Protein AF-A0A0F9KJK5-F1 (afdb_monomer_lite)

pLDDT: mean 85.03, std 14.57, range [42.81, 97.25]

Secondary structure (DSSP, 8-state):
--------------EEEEEEEEEETTEEEEEEEEEETTTTEEEETTT--EE-HHHHHHHHHHHHHTT-EEEEEE-

Sequence (75 aa):
MGRKSDVEVMDTPKRVLCSATFARGQEVEWWEWVYDEETKRYVNSNDGSVQEPKNLLALVHLRQAEGWELCRAVV

Organism: NCBI:txid412755

Foldseek 3Di:
DDDDPPPPPPPDFDWDKKKWWKDADPDIDIWIWIQGPVVRWTQTPPPRDIHHPVVVVVVQVVCVVVRIDTPDIDD

Structure (mmCIF, N/CA/C/O backbone):
data_AF-A0A0F9KJK5-F1
#
_entry.id   AF-A0A0F9KJK5-F1
#
loop_
_atom_site.group_PDB
_atom_site.id
_atom_site.type_symbol
_atom_site.label_atom_id
_atom_site.label_alt_id
_atom_site.label_comp_id
_atom_site.label_asym_id
_atom_site.label_entity_id
_atom_site.label_seq_id
_atom_site.pdbx_PDB_ins_code
_atom_site.Cartn_x
_atom_site.Cartn_y
_atom_site.Cartn_z
_atom_site.occupancy
_atom_site.B_iso_or_equiv
_atom_site.auth_seq_id
_atom_site.auth_comp_id
_atom_site.auth_asym_id
_atom_site.auth_atom_id
_atom_site.pdbx_PDB_model_num
ATOM 1 N N . MET A 1 1 ? -23.857 -8.817 50.320 1.00 42.81 1 MET A N 1
ATOM 2 C CA . MET A 1 1 ? -23.994 -9.594 49.068 1.00 42.81 1 MET A CA 1
ATOM 3 C C . MET A 1 1 ? -23.487 -8.707 47.941 1.00 42.81 1 MET A C 1
ATOM 5 O O . MET A 1 1 ? -23.984 -7.598 47.805 1.00 42.81 1 MET A O 1
ATOM 9 N N . GLY A 1 2 ? -22.375 -9.097 47.313 1.00 45.41 2 GLY A N 1
ATOM 10 C CA . GLY A 1 2 ? -21.499 -8.214 46.534 1.00 45.41 2 GLY A CA 1
ATOM 11 C C . GLY A 1 2 ? -22.115 -7.685 45.240 1.00 45.41 2 GLY A C 1
ATOM 12 O O . GLY A 1 2 ? -22.867 -8.388 44.569 1.00 45.41 2 GLY A O 1
ATOM 13 N N . ARG A 1 3 ? -21.766 -6.435 44.914 1.00 51.31 3 ARG A N 1
ATOM 14 C CA . ARG A 1 3 ? -22.055 -5.772 43.638 1.00 51.31 3 ARG A CA 1
ATOM 15 C C . ARG A 1 3 ? -21.433 -6.606 42.518 1.00 51.31 3 ARG A C 1
ATOM 17 O O . ARG A 1 3 ? -20.229 -6.850 42.548 1.00 51.31 3 ARG A O 1
ATOM 24 N N . LYS A 1 4 ? -22.242 -7.060 41.561 1.00 52.06 4 LYS A N 1
ATOM 25 C CA . LYS A 1 4 ? -21.721 -7.520 40.274 1.00 52.06 4 LYS A CA 1
ATOM 26 C C . LYS A 1 4 ? -21.221 -6.272 39.557 1.00 52.06 4 LYS A C 1
ATOM 28 O O . LYS A 1 4 ? -22.015 -5.393 39.256 1.00 52.06 4 LYS A O 1
ATOM 33 N N . SER A 1 5 ? -19.909 -6.164 39.408 1.00 54.41 5 SER A N 1
ATOM 34 C CA . SER A 1 5 ? -19.292 -5.163 38.552 1.00 54.41 5 SER A CA 1
ATOM 35 C C . SER A 1 5 ? -19.612 -5.545 37.113 1.00 54.41 5 SER A C 1
ATOM 37 O O . SER A 1 5 ? -19.185 -6.607 36.657 1.00 54.41 5 SER A O 1
ATOM 39 N N . ASP A 1 6 ? -20.396 -4.717 36.432 1.00 54.94 6 ASP A N 1
ATOM 40 C CA . ASP A 1 6 ? -20.526 -4.747 34.983 1.00 54.94 6 ASP A CA 1
ATOM 41 C C . ASP A 1 6 ? -19.134 -4.496 34.393 1.00 54.94 6 ASP A C 1
ATOM 43 O O . ASP A 1 6 ? -18.591 -3.394 34.460 1.00 54.94 6 ASP A O 1
ATOM 47 N N . VAL A 1 7 ? -18.500 -5.561 33.907 1.00 60.66 7 VAL A N 1
ATOM 48 C CA . VAL A 1 7 ? -17.303 -5.449 33.081 1.00 60.66 7 VAL A CA 1
ATOM 49 C C . VAL A 1 7 ? -17.803 -4.969 31.727 1.00 60.66 7 VAL A C 1
ATOM 51 O O . VAL A 1 7 ? -18.366 -5.755 30.966 1.00 60.66 7 VAL A O 1
ATOM 54 N N . GLU A 1 8 ? -17.649 -3.675 31.451 1.00 56.44 8 GLU A N 1
ATOM 55 C CA . GLU A 1 8 ? -17.756 -3.147 30.095 1.00 56.44 8 GLU A CA 1
ATOM 56 C C . GLU A 1 8 ? -16.759 -3.924 29.232 1.00 56.44 8 GLU A C 1
ATOM 58 O O . GLU A 1 8 ? -15.542 -3.773 29.350 1.00 56.44 8 GLU A O 1
ATOM 63 N N . VAL A 1 9 ? -17.278 -4.827 28.403 1.00 60.97 9 VAL A N 1
ATOM 64 C CA . VAL A 1 9 ? -16.502 -5.442 27.333 1.00 60.97 9 VAL A CA 1
ATOM 65 C C . VAL A 1 9 ? -16.209 -4.306 26.361 1.00 60.97 9 VAL A C 1
ATOM 67 O O . VAL A 1 9 ? -17.045 -3.975 25.527 1.00 60.97 9 VAL A O 1
ATOM 70 N N . MET A 1 10 ? -15.060 -3.649 26.523 1.00 53.88 10 MET A N 1
ATOM 71 C CA . MET A 1 10 ? -14.536 -2.750 25.502 1.00 53.88 10 MET A CA 1
ATOM 72 C C . MET A 1 10 ? -14.402 -3.577 24.226 1.00 53.88 10 MET A C 1
ATOM 74 O O . MET A 1 10 ? -13.559 -4.477 24.159 1.00 53.88 10 MET A O 1
ATOM 78 N N . ASP A 1 11 ? -15.272 -3.307 23.251 1.00 62.38 11 ASP A N 1
ATOM 79 C CA . ASP A 1 11 ? -15.151 -3.813 21.889 1.00 62.38 11 ASP A CA 1
ATOM 80 C C . ASP A 1 11 ? -13.717 -3.524 21.445 1.00 62.38 11 ASP A C 1
ATOM 82 O O . ASP A 1 11 ? -13.288 -2.371 21.358 1.00 62.38 11 ASP A O 1
ATOM 86 N N . THR A 1 12 ? -12.920 -4.577 21.278 1.00 60.19 12 THR A N 1
ATOM 87 C CA . THR A 1 12 ? -11.548 -4.398 20.812 1.00 60.19 12 THR A CA 1
ATOM 88 C C . THR A 1 12 ? -11.644 -3.856 19.390 1.00 60.19 12 THR A C 1
ATOM 90 O O . THR A 1 12 ? -12.414 -4.413 18.602 1.00 60.19 12 THR A O 1
ATOM 93 N N . PRO A 1 13 ? -10.905 -2.785 19.041 1.00 63.91 13 PRO A N 1
ATOM 94 C CA . PRO A 1 13 ? -10.985 -2.208 17.709 1.00 63.91 13 PRO A CA 1
ATOM 95 C C . PRO A 1 13 ? -10.777 -3.307 16.675 1.00 63.91 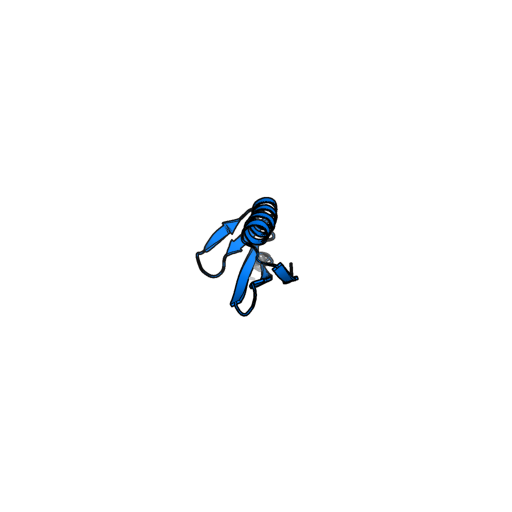13 PRO A C 1
ATOM 97 O O . PRO A 1 13 ? -9.756 -4.006 16.702 1.00 63.91 13 PRO A O 1
ATOM 100 N N . LYS A 1 14 ? -11.757 -3.494 15.787 1.00 80.44 14 LYS A N 1
ATOM 101 C CA . LYS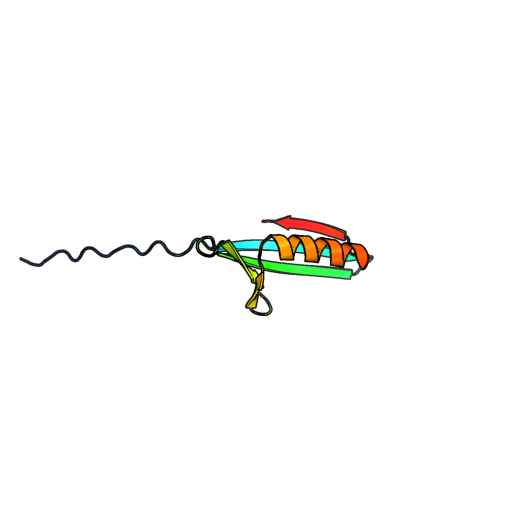 A 1 14 ? -11.624 -4.446 14.690 1.00 80.44 14 LYS A CA 1
ATOM 102 C C . LYS A 1 14 ? -10.489 -3.964 13.802 1.00 80.44 14 LYS A C 1
ATOM 104 O O . LYS A 1 14 ? -10.562 -2.908 13.176 1.00 80.44 14 LYS A O 1
ATOM 109 N N . ARG A 1 15 ? -9.413 -4.741 13.821 1.00 83.19 15 ARG A N 1
ATOM 110 C CA . ARG A 1 15 ? -8.226 -4.532 13.007 1.00 83.19 15 ARG A CA 1
ATOM 111 C C . ARG A 1 15 ? -8.216 -5.581 11.915 1.00 83.19 15 ARG A C 1
ATOM 113 O O . ARG A 1 15 ? -8.193 -6.774 12.213 1.00 83.19 15 ARG A O 1
ATOM 120 N N . VAL A 1 16 ? -8.256 -5.133 10.668 1.00 88.75 16 VAL A N 1
ATOM 121 C CA . VAL A 1 16 ? -8.251 -6.008 9.492 1.00 88.75 16 VAL A CA 1
ATOM 122 C C . VAL A 1 16 ? -6.875 -5.935 8.847 1.00 88.75 16 VAL A C 1
ATOM 124 O O . VAL A 1 16 ? -6.345 -4.846 8.642 1.00 88.75 16 VAL A O 1
ATOM 127 N N . LEU A 1 17 ? -6.270 -7.087 8.562 1.00 89.88 17 LEU A N 1
ATOM 128 C CA . LEU A 1 17 ? -5.017 -7.133 7.815 1.00 89.88 17 LEU A CA 1
ATOM 129 C C . LEU A 1 17 ? -5.318 -6.936 6.328 1.00 89.88 17 LEU A C 1
ATOM 131 O O . LEU A 1 17 ? -6.089 -7.698 5.746 1.00 89.88 17 LEU A O 1
ATOM 135 N N . CYS A 1 18 ? -4.667 -5.950 5.726 1.00 91.88 18 CYS A N 1
ATOM 136 C CA . CYS A 1 18 ? -4.749 -5.645 4.307 1.00 91.88 18 CYS A CA 1
ATOM 137 C C . CYS A 1 18 ? -3.364 -5.823 3.680 1.00 91.88 18 CYS A C 1
ATOM 139 O O . CYS A 1 18 ? -2.349 -5.488 4.292 1.00 91.88 18 CYS A O 1
ATOM 141 N N . SER A 1 19 ? -3.302 -6.319 2.449 1.00 92.75 19 SER A N 1
ATOM 142 C CA . SER A 1 19 ? -2.038 -6.522 1.747 1.00 92.75 19 SER A CA 1
ATOM 143 C C . SER A 1 19 ? -2.134 -6.227 0.257 1.00 92.75 19 SER A C 1
ATOM 145 O O . SER A 1 19 ? -3.196 -6.334 -0.361 1.00 92.75 19 SER A O 1
ATOM 147 N N . ALA A 1 20 ? -1.004 -5.848 -0.331 1.00 93.50 20 ALA A N 1
ATOM 148 C CA . ALA A 1 20 ? -0.859 -5.650 -1.764 1.00 93.50 20 ALA A CA 1
ATOM 149 C C . ALA A 1 20 ? 0.475 -6.211 -2.257 1.00 93.50 20 ALA A C 1
ATOM 151 O O . ALA A 1 20 ? 1.492 -6.144 -1.565 1.00 93.50 20 ALA A O 1
ATOM 152 N N . THR A 1 21 ? 0.464 -6.737 -3.478 1.00 94.00 21 THR A N 1
ATOM 153 C CA . THR A 1 21 ? 1.657 -7.234 -4.163 1.00 94.00 21 THR A CA 1
ATOM 154 C C . THR A 1 21 ? 1.843 -6.473 -5.460 1.00 94.00 21 THR A C 1
ATOM 156 O O . THR A 1 21 ? 0.926 -6.434 -6.287 1.00 94.00 21 THR A O 1
ATOM 159 N N . PHE A 1 22 ? 3.035 -5.917 -5.650 1.00 94.88 22 PHE A N 1
ATOM 160 C CA . PHE A 1 22 ? 3.436 -5.239 -6.875 1.00 94.88 22 PHE A CA 1
ATOM 161 C C . PHE A 1 22 ? 4.555 -6.016 -7.561 1.00 94.88 22 PHE A C 1
ATOM 163 O O . PHE A 1 22 ? 5.431 -6.550 -6.881 1.00 94.88 22 PHE A O 1
ATOM 170 N N . ALA A 1 23 ? 4.555 -6.055 -8.890 1.00 96.62 23 ALA A N 1
ATOM 171 C CA . ALA A 1 23 ? 5.646 -6.639 -9.664 1.00 96.62 23 ALA A CA 1
ATOM 172 C C . ALA A 1 23 ? 6.136 -5.695 -10.763 1.00 96.62 23 ALA A C 1
ATOM 174 O O . ALA A 1 23 ? 5.364 -4.912 -11.314 1.00 96.62 23 ALA A O 1
ATOM 175 N N . ARG A 1 24 ? 7.425 -5.786 -11.093 1.00 96.56 24 ARG A N 1
ATOM 176 C CA . ARG A 1 24 ? 8.053 -5.072 -12.210 1.00 96.56 24 ARG A CA 1
ATOM 177 C C . ARG A 1 24 ? 9.138 -5.950 -12.825 1.00 96.56 24 ARG A C 1
ATOM 179 O O . ARG A 1 24 ? 10.224 -6.113 -12.272 1.00 96.56 24 ARG A O 1
ATOM 186 N N . GLY A 1 25 ? 8.844 -6.551 -13.976 1.00 93.31 25 GLY A N 1
ATOM 187 C CA . GLY A 1 25 ? 9.727 -7.554 -14.575 1.00 93.31 25 GLY A CA 1
ATOM 188 C C . GLY A 1 25 ? 9.866 -8.782 -13.669 1.00 93.31 25 GLY A C 1
ATOM 189 O O . GLY A 1 25 ? 8.906 -9.525 -13.495 1.00 93.31 25 GLY A O 1
ATOM 190 N N . GLN A 1 26 ? 11.057 -8.998 -13.104 1.00 95.12 26 GLN A N 1
ATOM 191 C CA . GLN A 1 26 ? 11.325 -10.080 -12.141 1.00 95.12 26 GLN A CA 1
ATOM 192 C C . GLN A 1 26 ? 11.306 -9.609 -10.675 1.00 95.12 26 GLN A C 1
ATOM 194 O O . GLN A 1 26 ? 11.442 -10.430 -9.769 1.00 95.12 26 GLN A O 1
ATOM 199 N N . GLU A 1 27 ? 11.151 -8.306 -10.428 1.00 97.12 27 GLU A N 1
ATOM 200 C CA . GLU A 1 27 ? 11.086 -7.732 -9.082 1.00 97.12 27 GLU A CA 1
ATOM 201 C C . GLU A 1 27 ? 9.667 -7.861 -8.518 1.00 97.12 27 GLU A C 1
ATOM 203 O O . GLU A 1 27 ? 8.692 -7.621 -9.233 1.00 97.12 27 GLU A O 1
ATOM 208 N N . VAL A 1 28 ? 9.550 -8.215 -7.233 1.00 94.19 28 VAL A N 1
ATOM 209 C CA . VAL A 1 28 ? 8.273 -8.312 -6.510 1.00 94.19 28 VAL A CA 1
ATOM 210 C C . VAL A 1 28 ? 8.392 -7.609 -5.165 1.00 94.19 28 VAL A C 1
ATOM 212 O O . VAL A 1 28 ? 9.318 -7.879 -4.400 1.00 94.19 28 VAL A O 1
ATOM 215 N N . GLU A 1 29 ? 7.419 -6.758 -4.856 1.00 94.00 29 GLU A N 1
ATOM 216 C CA . GLU A 1 29 ? 7.285 -6.098 -3.562 1.00 94.00 29 GLU A CA 1
ATOM 217 C C . GLU A 1 29 ? 5.973 -6.469 -2.870 1.00 94.00 29 GLU A C 1
ATOM 219 O O . GLU A 1 29 ? 4.911 -6.548 -3.494 1.00 94.00 29 GLU A O 1
ATOM 224 N N . TRP A 1 30 ? 6.055 -6.643 -1.549 1.00 92.12 30 TRP A N 1
ATOM 225 C CA . TRP A 1 30 ? 4.936 -6.989 -0.676 1.00 92.12 30 TRP A CA 1
ATOM 226 C C . TRP A 1 30 ? 4.705 -5.873 0.324 1.00 92.12 30 TRP A C 1
ATOM 228 O O . TRP A 1 30 ? 5.635 -5.411 0.985 1.00 92.12 30 TRP A O 1
ATOM 238 N N . TRP A 1 31 ? 3.456 -5.446 0.418 1.00 91.81 31 TRP A N 1
ATOM 239 C CA . TRP A 1 31 ? 3.044 -4.357 1.278 1.00 91.81 31 TRP A CA 1
ATOM 240 C C . TRP A 1 31 ? 1.920 -4.835 2.186 1.00 91.81 31 TRP A C 1
ATOM 242 O O . TRP A 1 31 ? 0.986 -5.493 1.724 1.00 91.81 31 TRP A O 1
ATOM 252 N N . GLU A 1 32 ? 2.012 -4.498 3.469 1.00 93.50 32 GLU A N 1
ATOM 253 C CA . GLU A 1 32 ? 1.043 -4.891 4.487 1.00 93.50 32 GLU A CA 1
ATOM 254 C C . GLU A 1 32 ? 0.630 -3.685 5.325 1.00 93.50 32 GLU A C 1
ATOM 256 O O . GLU A 1 32 ? 1.455 -2.861 5.729 1.00 93.50 32 GLU A O 1
ATOM 261 N N . TRP A 1 33 ? -0.667 -3.610 5.600 1.00 94.38 33 TRP A N 1
ATOM 262 C CA . TRP A 1 33 ? -1.265 -2.609 6.463 1.00 94.38 33 TRP A CA 1
ATOM 263 C C . TRP A 1 33 ? -2.253 -3.254 7.421 1.00 94.38 33 TRP A C 1
ATOM 265 O O . TRP A 1 33 ? -2.887 -4.262 7.117 1.00 94.38 33 TRP A O 1
ATOM 275 N N . VAL A 1 34 ? -2.456 -2.604 8.555 1.00 94.25 34 VAL A N 1
ATOM 276 C CA . VAL A 1 34 ? -3.566 -2.876 9.457 1.00 94.25 34 VAL A CA 1
ATOM 277 C C . VAL A 1 34 ? -4.596 -1.769 9.288 1.00 94.25 34 VAL A C 1
ATOM 279 O O . VAL A 1 34 ? -4.305 -0.604 9.559 1.00 94.25 34 VAL A O 1
ATOM 282 N N . TYR A 1 35 ? -5.793 -2.119 8.831 1.00 93.00 35 TYR A N 1
ATOM 283 C CA . TYR A 1 35 ? -6.927 -1.210 8.807 1.00 93.00 35 TYR A CA 1
ATOM 284 C C . TYR A 1 35 ? -7.565 -1.132 10.190 1.00 93.00 35 TYR A C 1
ATOM 286 O O . TYR A 1 35 ? -7.987 -2.144 10.749 1.00 93.00 35 TYR A O 1
ATOM 294 N N . ASP A 1 36 ? -7.625 0.0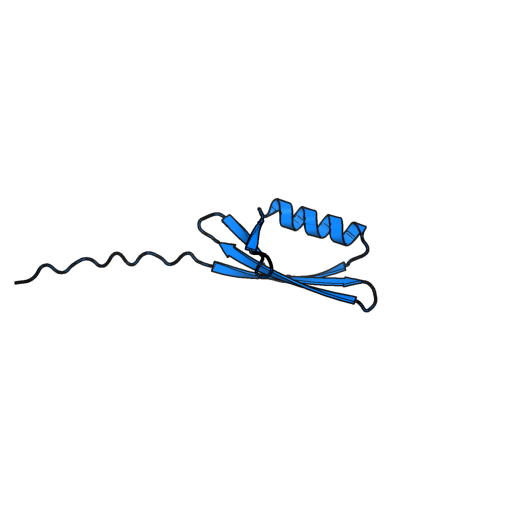75 10.734 1.00 90.31 36 ASP A N 1
ATOM 295 C CA . ASP A 1 36 ? -8.279 0.393 11.992 1.00 90.31 36 ASP A CA 1
ATOM 296 C C . ASP A 1 36 ? -9.704 0.892 11.700 1.00 90.31 36 ASP A C 1
ATOM 298 O O . ASP A 1 36 ? -9.903 1.970 11.126 1.00 90.31 36 ASP A O 1
ATOM 302 N N . GLU A 1 37 ? -10.711 0.089 12.058 1.00 88.31 37 GLU A N 1
ATOM 303 C CA . GLU A 1 37 ? -12.112 0.409 11.769 1.00 88.31 37 GLU A CA 1
ATOM 304 C C . GLU A 1 37 ? -12.647 1.617 12.550 1.00 88.31 37 GLU A C 1
ATOM 306 O O . GLU A 1 37 ? -13.615 2.230 12.093 1.00 88.31 37 GLU A O 1
ATOM 311 N N . GLU A 1 38 ? -12.058 1.960 13.695 1.00 88.81 38 GLU A N 1
ATOM 312 C CA . GLU A 1 38 ? -12.501 3.077 14.536 1.00 88.81 38 GLU A CA 1
ATOM 313 C C . GLU A 1 38 ? -12.065 4.404 13.915 1.00 88.81 38 GLU A C 1
ATOM 315 O O . GLU A 1 38 ? -12.865 5.318 13.711 1.00 88.81 38 GLU A O 1
ATOM 320 N N . THR A 1 39 ? -10.795 4.478 13.529 1.00 89.88 39 THR A N 1
ATOM 321 C CA . THR A 1 39 ? -10.196 5.683 12.949 1.00 89.88 39 THR A CA 1
ATOM 322 C C . THR A 1 39 ? -10.335 5.758 11.429 1.00 89.88 39 THR A C 1
ATOM 324 O O . THR A 1 39 ? -10.051 6.806 10.845 1.00 89.88 39 THR A O 1
ATOM 327 N N . LYS A 1 40 ? -10.784 4.670 10.786 1.00 90.19 40 LYS A N 1
ATOM 328 C CA . LYS A 1 40 ? -10.914 4.518 9.327 1.00 90.19 40 LYS A CA 1
ATOM 329 C C . LYS A 1 40 ? -9.593 4.766 8.586 1.00 90.19 40 LYS A C 1
ATOM 331 O O . LYS A 1 40 ? -9.584 5.335 7.492 1.00 90.19 40 LYS A O 1
ATOM 336 N N . ARG A 1 41 ? -8.474 4.343 9.178 1.00 93.06 41 ARG A N 1
ATOM 337 C CA . ARG A 1 41 ? -7.110 4.560 8.665 1.00 93.06 41 ARG A CA 1
ATOM 338 C C . ARG A 1 41 ? -6.350 3.250 8.528 1.00 93.06 41 ARG A C 1
ATOM 340 O O . ARG A 1 41 ? -6.633 2.280 9.220 1.00 93.06 41 ARG A O 1
ATOM 347 N N . TYR A 1 42 ? -5.360 3.251 7.647 1.00 93.50 42 TYR A N 1
ATOM 348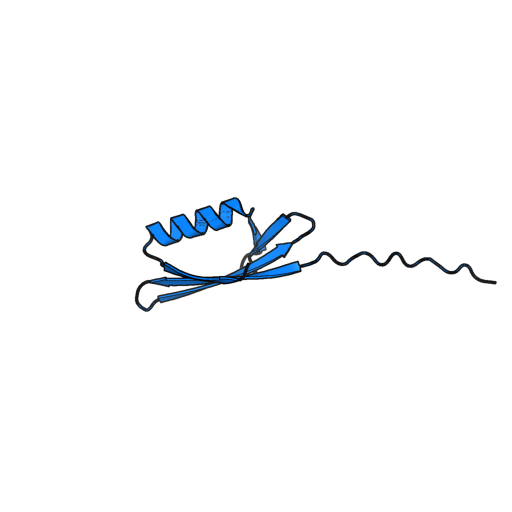 C CA . TYR A 1 42 ? -4.431 2.146 7.447 1.00 93.50 42 TYR A CA 1
ATOM 349 C C . TYR A 1 42 ? -3.107 2.462 8.126 1.00 93.50 42 TYR A C 1
ATOM 351 O O . TYR A 1 42 ? -2.573 3.553 7.945 1.00 93.50 42 TYR A O 1
ATOM 359 N N . VAL A 1 43 ? -2.559 1.515 8.874 1.00 93.88 43 VAL A N 1
ATOM 360 C CA . VAL A 1 43 ? -1.235 1.623 9.492 1.00 93.88 43 VAL A CA 1
ATOM 361 C C . VAL A 1 43 ? -0.308 0.658 8.778 1.00 93.88 43 VAL A C 1
ATOM 363 O O . VAL A 1 43 ? -0.567 -0.540 8.778 1.00 93.88 43 VAL A O 1
ATOM 366 N N . ASN A 1 44 ? 0.741 1.163 8.140 1.00 91.88 44 ASN A N 1
ATOM 367 C CA . ASN A 1 44 ? 1.729 0.330 7.463 1.00 91.88 44 ASN A CA 1
ATOM 368 C C . ASN A 1 44 ? 2.486 -0.521 8.493 1.00 91.88 44 ASN A C 1
ATOM 370 O O . ASN A 1 44 ? 3.002 0.001 9.482 1.00 91.88 44 ASN A O 1
ATOM 374 N N . SER A 1 45 ? 2.547 -1.831 8.262 1.00 89.94 45 SER A N 1
ATOM 375 C CA . SER A 1 45 ? 3.147 -2.786 9.199 1.00 89.94 45 SER A CA 1
ATOM 376 C C . SER A 1 45 ? 4.673 -2.670 9.299 1.00 89.94 45 SER A C 1
ATOM 378 O O . SER A 1 45 ? 5.245 -3.097 10.299 1.00 89.94 45 SER A O 1
ATOM 380 N N . ASN A 1 46 ? 5.335 -2.088 8.295 1.00 87.31 46 ASN A N 1
ATOM 381 C CA . ASN A 1 46 ? 6.792 -1.972 8.242 1.00 87.31 46 ASN A CA 1
ATOM 382 C C . ASN A 1 46 ? 7.310 -0.719 8.956 1.00 87.31 46 ASN A C 1
ATOM 384 O O . ASN A 1 46 ? 8.295 -0.794 9.686 1.00 87.31 46 ASN A O 1
ATOM 388 N N . ASP A 1 47 ? 6.672 0.433 8.733 1.00 89.62 47 ASP A N 1
ATOM 389 C CA . ASP A 1 47 ? 7.160 1.734 9.218 1.00 89.62 47 ASP A CA 1
ATOM 390 C C . ASP A 1 47 ? 6.195 2.449 10.180 1.00 89.62 47 ASP A C 1
ATOM 392 O O . ASP A 1 47 ? 6.526 3.506 10.720 1.00 89.62 47 ASP A O 1
ATOM 396 N N . GLY A 1 48 ? 5.009 1.882 10.423 1.00 90.81 48 GLY A N 1
ATOM 397 C CA . GLY A 1 48 ? 3.987 2.466 11.291 1.00 90.81 48 GLY A CA 1
ATOM 398 C C . GLY A 1 48 ? 3.309 3.713 10.715 1.00 90.81 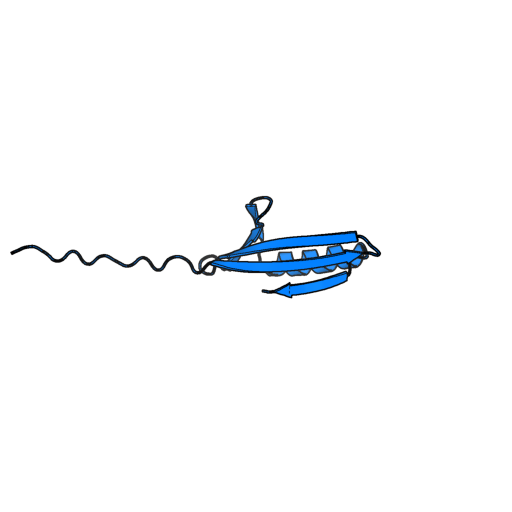48 GLY A C 1
ATOM 399 O O . GLY A 1 48 ? 2.536 4.364 11.422 1.00 90.81 48 GLY A O 1
ATOM 400 N N . SER A 1 49 ? 3.580 4.073 9.456 1.00 91.38 49 SER A N 1
ATOM 401 C CA . SER A 1 49 ? 2.977 5.242 8.817 1.00 91.38 49 SER A CA 1
ATOM 402 C C . SER A 1 49 ? 1.466 5.079 8.676 1.00 91.38 49 SER A C 1
ATOM 404 O O . SER A 1 49 ? 0.952 4.006 8.352 1.00 91.38 49 SER A O 1
ATOM 406 N N . VAL A 1 50 ? 0.738 6.169 8.923 1.00 92.25 50 VAL A N 1
ATOM 407 C CA . VAL A 1 50 ? -0.726 6.181 8.896 1.00 92.25 50 VAL A CA 1
ATOM 408 C C . VAL A 1 50 ? -1.215 6.793 7.590 1.00 92.25 50 VAL A C 1
ATOM 410 O O . VAL A 1 50 ? -0.860 7.917 7.239 1.00 92.25 50 VAL A O 1
ATOM 413 N N . GLN A 1 51 ? -2.049 6.050 6.874 1.00 91.25 51 GLN A N 1
ATOM 414 C CA . GLN A 1 51 ? -2.536 6.377 5.543 1.00 91.25 51 GLN A CA 1
ATOM 415 C C . GLN A 1 51 ? -4.066 6.440 5.536 1.00 91.25 51 GLN A C 1
ATOM 417 O O . GLN A 1 51 ? -4.756 5.583 6.092 1.00 91.25 51 GLN A O 1
ATOM 422 N N . GLU A 1 52 ? -4.614 7.455 4.873 1.00 91.94 52 GLU A N 1
ATOM 423 C CA . GLU A 1 52 ? -6.029 7.469 4.502 1.00 91.94 52 GLU A CA 1
ATOM 424 C C . GLU A 1 52 ? -6.253 6.592 3.258 1.00 91.94 52 GLU A C 1
ATOM 426 O O . GLU A 1 52 ? -5.338 6.472 2.437 1.00 91.94 52 GLU A O 1
ATOM 431 N N . PRO A 1 53 ? -7.466 6.047 3.038 1.00 89.19 53 PRO A N 1
ATOM 432 C CA . PRO A 1 53 ? -7.758 5.226 1.857 1.00 89.19 53 PRO A CA 1
ATOM 433 C C . PRO A 1 53 ? -7.352 5.886 0.526 1.00 89.19 53 PRO A C 1
ATOM 435 O O . PRO A 1 53 ? -6.796 5.238 -0.359 1.00 89.19 53 PRO A O 1
ATOM 438 N N . LYS A 1 54 ? -7.561 7.205 0.396 1.00 90.94 54 LYS A N 1
ATOM 439 C CA . LYS A 1 54 ? -7.193 7.970 -0.808 1.00 90.94 54 LYS A CA 1
ATOM 440 C C . LYS A 1 54 ? -5.681 7.976 -1.081 1.00 90.94 54 LYS A C 1
ATOM 442 O O . LYS A 1 54 ? -5.273 8.035 -2.237 1.00 90.94 54 LYS A O 1
ATOM 447 N N . ASN A 1 55 ? -4.858 7.891 -0.034 1.00 90.44 55 ASN A N 1
ATOM 448 C CA . ASN A 1 55 ? -3.403 7.885 -0.162 1.00 90.44 55 ASN A CA 1
ATOM 449 C C . ASN A 1 55 ? -2.907 6.523 -0.663 1.00 90.44 55 ASN A C 1
ATOM 451 O O . ASN A 1 55 ? -1.970 6.483 -1.453 1.00 90.44 55 ASN A O 1
ATOM 455 N N . LEU A 1 56 ? -3.580 5.425 -0.294 1.00 89.81 56 LEU A N 1
ATOM 456 C CA . LEU A 1 56 ? -3.288 4.100 -0.853 1.00 89.81 56 LEU A CA 1
ATOM 457 C C . LEU A 1 56 ? -3.598 4.037 -2.353 1.00 89.81 56 LEU A C 1
ATOM 459 O O . LEU A 1 56 ? -2.814 3.485 -3.120 1.00 89.81 56 LEU A O 1
ATOM 463 N N . LEU A 1 57 ? -4.697 4.658 -2.795 1.00 90.69 57 LEU A N 1
ATOM 464 C CA . LEU A 1 57 ? -5.002 4.763 -4.224 1.00 90.69 57 LEU A CA 1
ATOM 465 C C . LEU A 1 57 ? -3.952 5.608 -4.966 1.00 90.69 57 LEU A C 1
ATOM 467 O O . LEU A 1 57 ? -3.483 5.217 -6.033 1.00 90.69 57 LEU A O 1
ATOM 471 N N . ALA A 1 58 ? -3.539 6.739 -4.386 1.00 92.62 58 ALA A N 1
ATOM 472 C CA . ALA A 1 58 ? -2.466 7.559 -4.946 1.00 92.62 58 ALA A CA 1
ATOM 473 C C . ALA A 1 58 ? -1.136 6.791 -5.031 1.00 92.62 58 ALA A C 1
ATOM 475 O O . ALA A 1 58 ? -0.448 6.882 -6.046 1.00 92.62 58 ALA A O 1
ATOM 476 N N . LEU A 1 59 ? -0.802 5.990 -4.013 1.00 91.00 59 LEU A N 1
ATOM 477 C CA . LEU A 1 59 ? 0.371 5.116 -4.018 1.00 91.00 59 LEU A CA 1
ATOM 478 C C . LEU A 1 59 ? 0.320 4.122 -5.182 1.00 91.00 59 LEU A C 1
ATOM 480 O O . LEU A 1 59 ? 1.307 3.991 -5.898 1.00 91.00 59 LEU A O 1
ATOM 484 N N . VAL A 1 60 ? -0.822 3.464 -5.414 1.00 92.12 60 VAL A N 1
ATOM 485 C CA . VAL A 1 60 ? -0.990 2.550 -6.558 1.00 92.12 60 VAL A CA 1
ATOM 486 C C . VAL A 1 60 ? -0.703 3.271 -7.876 1.00 92.12 60 VAL A C 1
ATOM 488 O O . VAL A 1 60 ? 0.052 2.754 -8.696 1.00 92.12 60 VAL A O 1
ATOM 491 N N . HIS A 1 61 ? -1.240 4.477 -8.072 1.00 94.00 61 HIS A N 1
ATOM 492 C CA . HIS A 1 61 ? -0.994 5.249 -9.292 1.00 94.00 61 HIS A CA 1
ATOM 493 C C . HIS A 1 61 ? 0.466 5.689 -9.449 1.00 94.00 61 HIS A C 1
ATOM 495 O O . HIS A 1 61 ? 1.001 5.635 -10.555 1.00 94.00 61 HIS A O 1
ATOM 501 N N . LEU A 1 62 ? 1.130 6.081 -8.358 1.00 94.75 62 LEU A N 1
ATOM 502 C CA . LEU A 1 62 ? 2.561 6.395 -8.371 1.00 94.75 62 LEU A CA 1
ATOM 503 C C . LEU A 1 62 ? 3.391 5.167 -8.762 1.00 94.75 62 LEU A C 1
ATOM 505 O O . LEU A 1 62 ? 4.244 5.254 -9.641 1.00 94.75 62 LEU A O 1
ATOM 509 N N . ARG A 1 63 ? 3.080 4.000 -8.188 1.00 94.62 63 ARG A N 1
ATOM 510 C CA . ARG A 1 63 ? 3.732 2.730 -8.530 1.00 94.62 63 ARG A CA 1
ATOM 511 C C . ARG A 1 63 ? 3.526 2.352 -9.993 1.00 94.62 63 ARG A C 1
ATOM 513 O O . ARG A 1 63 ? 4.485 1.986 -10.666 1.00 94.62 63 ARG A O 1
ATOM 520 N N . GLN A 1 64 ? 2.315 2.523 -10.513 1.00 94.56 64 GLN A N 1
ATOM 521 C CA . GLN A 1 64 ? 2.027 2.315 -11.933 1.00 94.56 64 GLN A CA 1
ATOM 522 C C . GLN A 1 64 ? 2.846 3.244 -12.836 1.00 94.56 64 GLN A C 1
ATOM 524 O O . GLN A 1 64 ? 3.375 2.796 -13.851 1.00 94.56 64 GLN A O 1
ATOM 529 N N . ALA A 1 65 ? 3.015 4.513 -12.456 1.00 96.31 65 ALA A N 1
ATOM 530 C CA . ALA A 1 65 ? 3.861 5.453 -13.194 1.00 96.31 65 ALA A CA 1
ATOM 531 C C . ALA A 1 65 ? 5.355 5.062 -13.175 1.00 96.31 65 ALA A C 1
ATOM 533 O O . ALA A 1 65 ? 6.078 5.347 -14.126 1.00 96.31 65 ALA A O 1
ATOM 534 N N . GLU A 1 66 ? 5.807 4.368 -12.128 1.00 95.56 66 GLU A N 1
ATOM 535 C CA . GLU A 1 66 ? 7.152 3.783 -12.002 1.00 95.56 66 GLU A CA 1
ATOM 536 C C . GLU A 1 66 ? 7.317 2.428 -12.729 1.00 95.56 66 GLU A C 1
ATOM 538 O O . GLU A 1 66 ? 8.387 1.808 -12.668 1.00 95.56 66 GLU A O 1
ATOM 543 N N . GLY A 1 67 ? 6.268 1.957 -13.413 1.00 95.88 67 GLY A N 1
ATOM 544 C CA . GLY A 1 67 ? 6.255 0.698 -14.158 1.00 95.88 67 GLY A CA 1
ATOM 545 C C . GLY A 1 67 ? 5.936 -0.539 -13.317 1.00 95.88 67 GLY A C 1
ATOM 54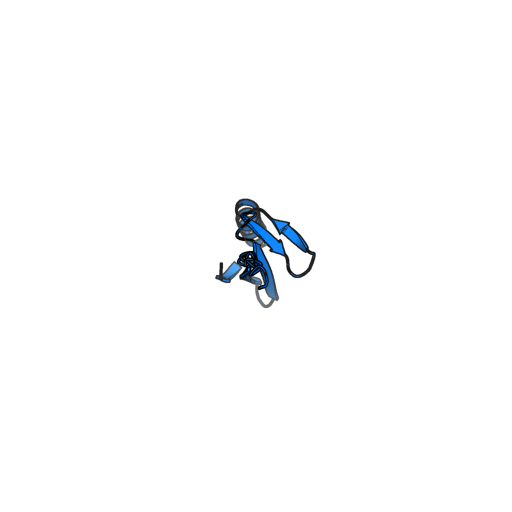6 O O . GLY A 1 67 ? 6.162 -1.653 -13.784 1.00 95.88 67 GLY A O 1
ATOM 547 N N . TRP A 1 68 ? 5.439 -0.370 -12.090 1.00 97.25 68 TRP A N 1
ATOM 548 C CA . TRP A 1 68 ? 4.952 -1.479 -11.272 1.00 97.25 68 TRP A CA 1
ATOM 549 C C . TRP A 1 68 ? 3.506 -1.830 -11.607 1.00 97.25 68 TRP A C 1
ATOM 551 O O . TRP A 1 68 ? 2.641 -0.964 -11.737 1.00 97.25 68 TRP A O 1
ATOM 561 N N . GLU A 1 69 ? 3.214 -3.120 -11.638 1.00 95.38 69 GLU A N 1
ATOM 562 C CA . GLU A 1 69 ? 1.871 -3.650 -11.816 1.00 95.38 69 GLU A CA 1
ATOM 563 C C . GLU A 1 69 ? 1.332 -4.165 -10.483 1.00 95.38 69 GLU A C 1
ATOM 565 O O . GLU A 1 69 ? 2.008 -4.907 -9.772 1.00 95.38 69 GLU A O 1
ATOM 570 N N . LEU A 1 70 ? 0.101 -3.783 -10.137 1.00 93.00 70 LEU A N 1
ATOM 571 C CA . LEU A 1 70 ? -0.598 -4.344 -8.984 1.00 93.00 70 LEU A CA 1
ATOM 572 C C . LEU A 1 70 ? -1.096 -5.749 -9.343 1.00 93.00 70 LEU A C 1
ATOM 574 O O . LEU A 1 70 ? -2.042 -5.896 -10.115 1.00 93.00 70 LEU A O 1
ATOM 578 N N . CYS A 1 71 ? -0.481 -6.779 -8.768 1.00 90.75 71 CYS A N 1
ATOM 579 C CA . CYS A 1 71 ? -0.816 -8.172 -9.065 1.00 90.75 71 CYS A CA 1
ATOM 580 C C . CYS A 1 71 ? -1.976 -8.688 -8.210 1.00 90.75 71 CYS A C 1
ATOM 582 O O . CYS A 1 71 ? -2.796 -9.483 -8.666 1.00 90.75 71 CYS A O 1
ATOM 584 N N . ARG A 1 72 ? -2.026 -8.268 -6.942 1.00 85.38 72 ARG A N 1
ATOM 585 C CA . ARG A 1 72 ? -3.045 -8.689 -5.976 1.00 85.38 72 ARG A CA 1
ATOM 586 C C . ARG A 1 72 ? -3.230 -7.611 -4.920 1.00 85.38 72 ARG A C 1
ATOM 588 O O . ARG A 1 72 ? -2.248 -7.066 -4.429 1.00 85.38 72 ARG A O 1
ATOM 595 N N . ALA A 1 73 ? -4.478 -7.369 -4.539 1.00 82.88 73 ALA A N 1
ATOM 596 C CA . ALA A 1 73 ? -4.834 -6.593 -3.359 1.00 82.88 73 ALA A CA 1
ATOM 597 C C . ALA A 1 73 ? -5.866 -7.372 -2.534 1.00 82.88 73 ALA A C 1
ATOM 599 O O . ALA A 1 73 ? -6.814 -7.930 -3.089 1.00 82.88 73 ALA A O 1
ATOM 600 N N . VAL A 1 74 ? -5.659 -7.428 -1.223 1.00 73.06 74 VAL A N 1
ATOM 601 C CA . VAL A 1 74 ? -6.617 -7.922 -0.231 1.00 73.06 74 VAL A CA 1
ATOM 602 C C . VAL A 1 74 ? -6.860 -6.762 0.725 1.00 73.06 74 VAL A C 1
ATOM 604 O O . VAL A 1 74 ? -5.936 -6.330 1.410 1.00 73.06 74 VAL A O 1
ATOM 607 N N . VAL A 1 75 ? -8.073 -6.219 0.702 1.00 68.25 75 VAL A N 1
ATOM 608 C CA . VAL A 1 75 ? -8.487 -5.027 1.458 1.00 68.25 75 VAL A CA 1
ATOM 609 C C . VAL A 1 75 ? -9.623 -5.369 2.394 1.00 68.25 75 VAL A C 1
ATOM 611 O O . VAL A 1 75 ? -10.523 -6.120 1.955 1.00 68.25 75 VAL A O 1
#

Radius of gyration: 18.31 Å; chains: 1; bounding box: 35×18×64 Å